Protein AF-A0A8H4V0Q8-F1 (afdb_monomer)

Secondary structure (DSSP, 8-state):
-HHHHHHHHHT---HHHHHHHHHHHHHHHHHHHH-TT--HHHHHHTHHHHHHHTTTS--SHHHHHHHHHHHHHHHHTT-PPPHHHHHHHHHHHT-THHHH-S-TT-TT-S-HHHHHHHHHHHHHHHS---HHHHHHHHHHHHHHTT-

Radius of gyration: 19.67 Å; Cα contacts (8 Å, |Δi|>4): 86; chains: 1; bounding box: 42×61×35 Å

Solvent-accessible surface area (backbone atoms only — not comparable to full-atom values): 8551 Å² total; per-residue (Å²): 106,70,67,59,55,48,20,67,74,69,77,50,75,58,56,66,60,53,24,51,52,28,52,54,49,50,56,52,51,51,54,54,72,68,41,86,85,58,52,62,65,66,59,47,69,45,57,70,59,52,61,60,31,63,76,41,47,66,88,48,73,68,55,46,53,50,50,24,46,51,53,37,50,34,42,76,66,68,47,80,78,53,69,68,59,33,46,54,49,12,64,74,66,74,37,72,60,42,58,78,33,44,43,90,83,45,90,84,49,72,52,68,68,59,54,49,53,50,50,56,51,48,49,60,73,71,47,80,89,40,70,64,57,54,50,51,52,50,50,55,52,57,61,61,72,74,108

Structure (mmCIF, N/CA/C/O backbone):
data_AF-A0A8H4V0Q8-F1
#
_entry.id   AF-A0A8H4V0Q8-F1
#
loop_
_atom_site.group_PDB
_atom_site.id
_atom_site.type_symbol
_atom_site.label_atom_id
_atom_site.label_alt_id
_atom_site.label_comp_id
_atom_site.label_asym_id
_atom_site.label_entity_id
_atom_site.label_seq_id
_atom_site.pdbx_PDB_ins_code
_atom_site.Cartn_x
_atom_site.Cartn_y
_atom_site.Cartn_z
_atom_site.occupancy
_atom_site.B_iso_or_equiv
_atom_site.auth_seq_id
_atom_site.auth_comp_id
_atom_site.auth_asym_id
_atom_site.auth_atom_id
_atom_site.pdbx_PDB_model_num
ATOM 1 N N . MET A 1 1 ? -14.415 9.251 0.142 1.00 68.12 1 MET A N 1
ATOM 2 C CA . MET A 1 1 ? -14.311 10.424 1.040 1.00 68.12 1 MET A CA 1
ATOM 3 C C . MET A 1 1 ? -15.656 11.022 1.420 1.00 68.12 1 MET A C 1
ATOM 5 O O . MET A 1 1 ? -15.859 11.209 2.608 1.00 68.12 1 MET A O 1
ATOM 9 N N . PHE A 1 2 ? -16.586 11.244 0.480 1.00 75.94 2 PHE A N 1
ATOM 10 C CA . PHE A 1 2 ? -17.903 11.836 0.776 1.00 75.94 2 PHE A CA 1
ATOM 11 C C . PHE A 1 2 ? -18.635 11.192 1.969 1.00 75.94 2 PHE A C 1
ATOM 13 O O . PHE A 1 2 ? -19.003 11.890 2.903 1.00 75.94 2 PHE A O 1
ATOM 20 N N . LYS A 1 3 ? -18.755 9.856 1.997 1.00 69.56 3 LYS A N 1
ATOM 21 C CA . LYS A 1 3 ? -19.406 9.144 3.113 1.00 69.56 3 LYS A CA 1
ATOM 22 C C . LYS A 1 3 ? -18.700 9.337 4.457 1.00 69.56 3 LYS A C 1
ATOM 24 O O . LYS A 1 3 ? -19.355 9.587 5.453 1.00 69.56 3 LYS A O 1
ATOM 29 N N . TYR A 1 4 ? -17.367 9.291 4.478 1.00 74.94 4 TYR A N 1
ATOM 30 C CA . TYR A 1 4 ? -16.590 9.529 5.698 1.00 74.94 4 TYR A CA 1
ATOM 31 C C . TYR A 1 4 ? -16.786 10.955 6.230 1.00 74.94 4 TYR A C 1
ATOM 33 O O . TYR A 1 4 ? -17.068 11.141 7.408 1.00 74.94 4 TYR A O 1
ATOM 41 N N . GLN A 1 5 ? -16.704 11.961 5.354 1.00 77.19 5 GLN A N 1
ATOM 42 C CA . GLN A 1 5 ? -16.949 13.355 5.734 1.00 77.19 5 GLN A CA 1
ATOM 43 C C . GLN A 1 5 ? -18.395 13.569 6.195 1.00 77.19 5 GLN A C 1
ATOM 45 O O . GLN A 1 5 ? -18.620 14.233 7.201 1.00 77.19 5 GLN A O 1
ATOM 50 N N . SER A 1 6 ? -19.363 12.948 5.519 1.00 70.75 6 SER A N 1
ATOM 51 C CA . SER A 1 6 ? -20.768 12.970 5.922 1.00 70.75 6 SER A CA 1
ATOM 52 C C . SER A 1 6 ? -20.966 12.354 7.309 1.00 70.75 6 SER A C 1
ATOM 54 O O . SER A 1 6 ? -21.593 12.991 8.147 1.00 70.75 6 SER A O 1
ATOM 56 N N . HIS A 1 7 ? -20.358 11.198 7.592 1.00 71.75 7 HIS A N 1
ATOM 57 C CA . HIS A 1 7 ? -20.419 10.537 8.900 1.00 71.75 7 HIS A CA 1
ATOM 58 C C . HIS A 1 7 ? -19.817 11.369 10.034 1.00 71.75 7 HIS A C 1
ATOM 60 O O . HIS A 1 7 ? -20.377 11.397 11.132 1.00 71.75 7 HIS A O 1
ATOM 66 N N . LEU A 1 8 ? -18.708 12.071 9.771 1.00 75.31 8 LEU A N 1
ATOM 67 C CA . LEU A 1 8 ? -18.120 13.010 10.729 1.00 75.31 8 LEU A CA 1
ATOM 68 C C . LEU A 1 8 ? -19.065 14.183 11.028 1.00 75.31 8 LEU A C 1
ATOM 70 O O . LEU A 1 8 ? -19.174 14.592 12.178 1.00 75.31 8 LEU A O 1
ATOM 74 N N . MET A 1 9 ? -19.771 14.700 10.018 1.00 73.56 9 MET A N 1
ATOM 75 C CA . MET A 1 9 ? -20.719 15.808 10.188 1.00 73.56 9 MET A CA 1
ATOM 76 C C . MET A 1 9 ? -22.042 15.375 10.835 1.00 73.56 9 MET A C 1
ATOM 78 O O . MET A 1 9 ? -22.654 16.160 11.552 1.00 73.56 9 MET A O 1
ATOM 82 N N . THR A 1 10 ? -22.493 14.140 10.605 1.00 73.12 10 THR A N 1
ATOM 83 C CA . THR A 1 10 ? -23.776 13.629 11.117 1.00 73.12 10 THR A CA 1
ATOM 84 C C . THR A 1 10 ? -23.660 12.935 12.476 1.00 73.12 10 THR A C 1
ATOM 86 O O . THR A 1 10 ? -24.663 12.439 12.986 1.00 73.12 10 THR A O 1
ATOM 89 N N . GLY A 1 11 ? -22.454 12.840 13.054 1.00 62.53 11 GLY A N 1
ATOM 90 C CA . GLY A 1 11 ? -22.217 12.198 14.355 1.00 62.53 11 GLY A CA 1
ATOM 91 C C . GLY A 1 11 ? -22.515 10.693 14.380 1.00 62.53 11 GLY A C 1
ATOM 92 O O . GLY A 1 11 ? -22.676 10.113 15.451 1.00 62.53 11 GLY A O 1
ATOM 93 N N . ARG A 1 12 ? -22.604 10.053 13.207 1.00 59.09 12 ARG A N 1
ATOM 94 C CA . ARG A 1 12 ? -22.832 8.610 13.049 1.00 59.09 12 ARG A CA 1
ATOM 95 C C . ARG A 1 12 ? -21.641 8.012 12.311 1.00 59.09 12 ARG A C 1
ATOM 97 O O . ARG A 1 12 ? -21.713 7.845 11.095 1.00 59.09 12 ARG A O 1
ATOM 104 N N . PRO A 1 13 ? -20.525 7.732 13.001 1.00 58.38 13 PRO A N 1
ATOM 105 C CA . PRO A 1 13 ? -19.415 7.025 12.395 1.00 58.38 13 PRO A CA 1
ATOM 106 C C . PRO A 1 13 ? -19.822 5.562 12.255 1.00 58.38 13 PRO A C 1
ATOM 108 O O . PRO A 1 13 ? -19.448 4.731 13.077 1.00 58.38 13 PRO A O 1
ATOM 111 N N . ASP A 1 14 ? -20.619 5.231 11.238 1.00 63.22 14 ASP A N 1
ATOM 112 C CA . ASP A 1 14 ? -20.905 3.831 10.949 1.00 63.22 14 ASP A CA 1
ATOM 113 C C . ASP A 1 14 ? -19.672 3.217 10.271 1.00 63.22 14 ASP A C 1
ATOM 115 O O . ASP A 1 14 ? -19.556 3.104 9.046 1.00 63.22 14 ASP A O 1
ATOM 119 N N . GLY A 1 15 ? -18.664 2.930 11.099 1.00 74.12 15 GLY A N 1
ATOM 120 C CA . GLY A 1 15 ? -17.388 2.360 10.685 1.00 74.12 15 GLY A CA 1
ATOM 121 C C . GLY A 1 15 ? -17.564 1.028 9.959 1.00 74.12 15 GLY A C 1
ATOM 122 O O . GLY A 1 15 ? -16.747 0.705 9.100 1.00 74.12 15 GLY A O 1
ATOM 123 N N . ALA A 1 16 ? -18.663 0.311 10.221 1.00 83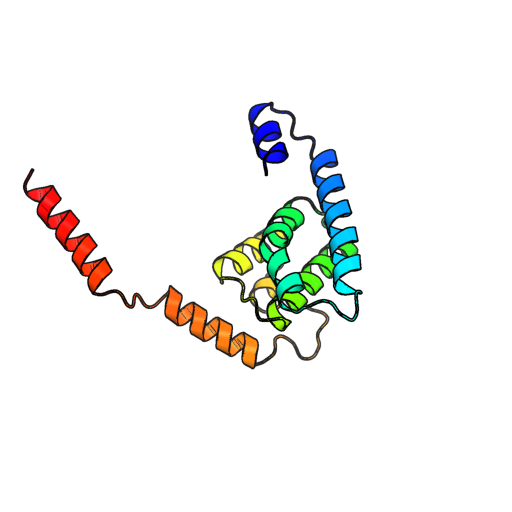.25 16 ALA A N 1
ATOM 124 C CA . ALA A 1 16 ? -19.000 -0.938 9.551 1.00 83.25 16 ALA A CA 1
ATOM 125 C C . ALA A 1 16 ? -19.300 -0.735 8.056 1.00 83.25 16 ALA A C 1
ATOM 127 O O . ALA A 1 16 ? -18.857 -1.531 7.224 1.00 83.25 16 ALA A O 1
ATOM 128 N N . GLU A 1 17 ? -19.985 0.352 7.679 1.00 85.25 17 GLU A N 1
ATOM 129 C CA . GLU A 1 17 ? -20.250 0.645 6.266 1.00 85.25 17 GLU A CA 1
ATOM 130 C C . GLU A 1 17 ? -18.947 0.972 5.520 1.00 85.25 17 GLU A C 1
ATOM 132 O O . GLU A 1 17 ? -18.680 0.439 4.439 1.00 85.25 17 GLU A O 1
ATOM 137 N N . LEU A 1 18 ? -18.097 1.817 6.111 1.00 86.19 18 LEU A N 1
ATOM 138 C CA . LEU A 1 18 ? -16.813 2.199 5.514 1.00 86.19 18 LEU A CA 1
ATOM 139 C C . LEU A 1 18 ? -15.857 1.007 5.411 1.00 86.19 18 LEU A C 1
ATOM 141 O O . LEU A 1 18 ? -15.174 0.854 4.397 1.00 86.19 18 LEU A O 1
ATOM 145 N N . GLN A 1 19 ? -15.860 0.131 6.413 1.00 89.56 19 GLN A N 1
ATOM 146 C CA . GLN A 1 19 ? -15.119 -1.125 6.392 1.00 89.56 19 GLN A CA 1
ATOM 147 C C . GLN A 1 19 ? -15.636 -2.073 5.301 1.00 89.56 19 GLN A C 1
ATOM 149 O O . GLN A 1 19 ? -14.839 -2.651 4.565 1.00 89.56 19 GLN A O 1
ATOM 154 N N . SER A 1 20 ? -16.955 -2.193 5.122 1.00 91.00 20 SER A N 1
ATOM 155 C CA . SER A 1 20 ? -17.544 -2.984 4.031 1.00 91.00 20 SER A CA 1
ATOM 156 C C . SER A 1 20 ? -17.123 -2.461 2.652 1.00 91.00 20 SER A C 1
ATOM 158 O O . SER A 1 20 ? -16.725 -3.231 1.773 1.00 91.00 20 SER A O 1
ATOM 160 N N . ILE A 1 21 ? -17.118 -1.137 2.467 1.00 90.81 21 ILE A N 1
ATOM 161 C CA . ILE A 1 21 ? -16.623 -0.502 1.238 1.00 90.81 21 ILE A CA 1
ATOM 162 C C . ILE A 1 21 ? -15.132 -0.802 1.035 1.00 90.81 21 ILE A C 1
ATOM 164 O O . ILE A 1 21 ? -14.736 -1.183 -0.067 1.00 90.81 21 ILE A O 1
ATOM 168 N N . ALA A 1 22 ? -14.313 -0.681 2.081 1.00 91.94 22 ALA A N 1
ATOM 169 C CA . ALA A 1 22 ? -12.889 -1.004 2.035 1.00 91.94 22 ALA A CA 1
ATOM 170 C C . ALA A 1 22 ? -12.634 -2.460 1.607 1.00 91.94 22 ALA A C 1
ATOM 172 O O . ALA A 1 22 ? -11.818 -2.706 0.717 1.00 91.94 22 ALA A O 1
ATOM 173 N N . LEU A 1 23 ? -13.382 -3.417 2.160 1.00 92.75 23 LEU A N 1
ATOM 174 C CA . LEU A 1 23 ? -13.290 -4.829 1.778 1.00 92.75 23 LEU A CA 1
ATOM 175 C C . LEU A 1 23 ? -13.687 -5.054 0.316 1.00 92.75 23 LEU A C 1
ATOM 177 O O . LEU A 1 23 ? -12.983 -5.746 -0.419 1.00 92.75 23 LEU A O 1
ATOM 181 N N . ARG A 1 24 ? -14.767 -4.419 -0.156 1.00 92.88 24 ARG A N 1
ATOM 182 C CA . ARG A 1 24 ? -15.158 -4.484 -1.575 1.00 92.88 24 ARG A CA 1
ATOM 183 C C . ARG A 1 24 ? -14.059 -3.954 -2.488 1.00 92.88 24 ARG A C 1
ATOM 185 O O . ARG A 1 24 ? -13.799 -4.566 -3.521 1.00 92.88 24 ARG A O 1
ATOM 192 N N . ILE A 1 25 ? -13.400 -2.858 -2.118 1.00 91.81 25 ILE A N 1
ATOM 193 C CA . ILE A 1 25 ? -12.269 -2.317 -2.880 1.00 91.81 25 ILE A CA 1
ATOM 194 C C . ILE A 1 25 ? -11.115 -3.329 -2.922 1.00 91.81 25 ILE A C 1
ATOM 196 O O . ILE A 1 25 ? -10.558 -3.536 -3.995 1.00 91.81 25 ILE A O 1
ATOM 200 N N . CYS A 1 26 ? -10.811 -4.031 -1.822 1.00 91.69 26 CYS A N 1
ATOM 201 C CA . CYS A 1 26 ? -9.793 -5.094 -1.817 1.00 91.69 26 CYS A CA 1
ATOM 202 C C . CYS A 1 26 ? -10.096 -6.198 -2.832 1.00 91.69 26 CYS A C 1
ATOM 204 O O . CYS A 1 26 ? -9.204 -6.642 -3.550 1.00 91.69 26 CYS A O 1
ATOM 206 N N . HIS A 1 27 ? -11.359 -6.618 -2.932 1.00 91.31 27 HIS A N 1
ATOM 207 C CA . HIS A 1 27 ? -11.763 -7.624 -3.914 1.00 91.31 27 HIS A CA 1
ATOM 208 C C . HIS A 1 27 ? -11.550 -7.155 -5.358 1.00 91.31 27 HIS A C 1
ATOM 210 O O . HIS A 1 27 ? -11.043 -7.920 -6.176 1.00 91.31 27 HIS A O 1
ATOM 216 N N . HIS A 1 28 ? -11.890 -5.900 -5.668 1.00 90.94 28 HIS A N 1
ATOM 217 C CA . HIS A 1 28 ? -11.656 -5.337 -7.002 1.00 90.94 28 HIS A CA 1
ATOM 218 C C . HIS A 1 28 ? -10.159 -5.196 -7.290 1.00 90.94 28 HIS A C 1
ATOM 220 O O . HIS A 1 28 ? -9.705 -5.546 -8.374 1.00 90.94 28 HIS A O 1
ATOM 226 N N . ALA A 1 29 ? -9.386 -4.742 -6.304 1.00 90.56 29 ALA A N 1
ATOM 227 C CA . ALA A 1 29 ? -7.939 -4.627 -6.400 1.00 90.56 29 ALA A CA 1
ATOM 228 C C . ALA A 1 29 ? -7.271 -5.974 -6.704 1.00 90.56 29 ALA A C 1
ATOM 230 O O . ALA A 1 29 ? -6.407 -6.048 -7.572 1.00 90.56 29 ALA A O 1
ATOM 231 N N . GLU A 1 30 ? -7.701 -7.044 -6.035 1.00 90.25 30 GLU A N 1
ATOM 232 C CA . GLU A 1 30 ? -7.216 -8.400 -6.301 1.00 90.25 30 GLU A CA 1
ATOM 233 C C . GLU A 1 30 ? -7.603 -8.905 -7.691 1.00 90.25 30 GLU A C 1
ATOM 235 O O . GLU A 1 30 ? -6.800 -9.573 -8.337 1.00 90.25 30 GLU A O 1
ATOM 240 N N . ALA A 1 31 ? -8.809 -8.587 -8.167 1.00 91.38 31 ALA A N 1
ATOM 241 C CA . ALA A 1 31 ? -9.229 -8.955 -9.516 1.00 91.38 31 ALA A CA 1
ATOM 242 C C . ALA A 1 31 ? -8.349 -8.276 -10.576 1.00 91.38 31 ALA A C 1
ATOM 244 O O . ALA A 1 31 ? -7.851 -8.947 -11.476 1.00 91.38 31 ALA A O 1
ATOM 245 N N . ILE A 1 32 ? -8.095 -6.973 -10.419 1.00 89.56 32 ILE A N 1
ATOM 246 C CA . ILE A 1 32 ? -7.203 -6.205 -11.298 1.00 89.56 32 ILE A CA 1
ATOM 247 C C . ILE A 1 32 ? -5.781 -6.769 -11.238 1.00 89.56 32 ILE A C 1
ATOM 249 O O . ILE A 1 32 ? -5.161 -7.002 -12.266 1.00 89.56 32 ILE A O 1
ATOM 253 N N . ALA A 1 33 ? -5.270 -7.044 -10.040 1.00 85.81 33 ALA A N 1
ATOM 254 C CA . ALA A 1 33 ? -3.914 -7.544 -9.856 1.00 85.81 33 ALA A CA 1
ATOM 255 C C . ALA A 1 33 ? -3.658 -8.946 -10.432 1.00 85.81 33 ALA A C 1
ATOM 257 O O . ALA A 1 33 ? -2.505 -9.308 -10.660 1.00 85.81 33 ALA A O 1
ATOM 258 N N . ARG A 1 34 ? -4.704 -9.762 -10.595 1.00 88.12 34 ARG A N 1
ATOM 259 C CA . ARG A 1 34 ? -4.618 -11.101 -11.200 1.00 88.12 34 ARG A CA 1
ATOM 260 C C . ARG A 1 34 ? -4.877 -11.087 -12.700 1.00 88.12 34 ARG A C 1
ATOM 262 O O . ARG A 1 34 ? -4.715 -12.123 -13.338 1.00 88.12 34 ARG A O 1
ATOM 269 N N . TRP A 1 35 ? -5.293 -9.950 -13.250 1.00 91.12 35 TRP A N 1
ATOM 270 C CA . TRP A 1 35 ? -5.494 -9.801 -14.680 1.00 91.12 35 TRP A CA 1
ATOM 271 C C . TRP A 1 35 ? -4.117 -9.805 -15.375 1.00 91.12 35 TRP A C 1
ATOM 273 O O . TRP A 1 35 ? -3.307 -8.921 -15.109 1.00 91.12 35 TRP A O 1
ATOM 283 N N . PRO A 1 36 ? -3.826 -10.765 -16.273 1.00 87.94 36 PRO A N 1
ATOM 284 C CA . PRO A 1 36 ? -2.486 -10.940 -16.848 1.00 87.94 36 PRO A CA 1
ATOM 285 C C . PRO A 1 36 ? -2.062 -9.816 -17.807 1.00 87.94 36 PRO A C 1
ATOM 287 O O . PRO A 1 36 ? -0.899 -9.441 -17.845 1.00 87.94 36 PRO A O 1
ATOM 290 N N . GLU A 1 37 ? -3.006 -9.255 -18.556 1.00 92.19 37 GLU A N 1
ATOM 291 C CA . GLU A 1 37 ? -2.813 -8.128 -19.481 1.00 92.19 37 GLU A CA 1
ATOM 292 C C . GLU A 1 37 ? -2.970 -6.745 -18.816 1.00 92.19 37 GLU A C 1
ATOM 294 O O . GLU A 1 37 ? -3.157 -5.746 -19.508 1.00 92.19 37 GLU A O 1
ATOM 299 N N . VAL A 1 38 ? -2.958 -6.656 -17.478 1.00 89.56 38 VAL A N 1
ATOM 300 C CA . VAL A 1 38 ? -3.120 -5.361 -16.807 1.00 89.56 38 VAL A CA 1
ATOM 301 C C . VAL A 1 38 ? -1.911 -4.474 -17.080 1.00 89.56 38 VAL A C 1
ATOM 303 O O . VAL A 1 38 ? -0.762 -4.856 -16.854 1.00 89.56 38 VAL A O 1
ATOM 306 N N . GLU A 1 39 ? -2.162 -3.251 -17.535 1.00 90.00 39 GLU A N 1
ATOM 307 C CA . GLU A 1 39 ? -1.094 -2.281 -17.716 1.00 90.00 39 GLU A CA 1
ATOM 308 C C . GLU A 1 39 ? -0.557 -1.800 -16.360 1.00 90.00 39 GLU A C 1
ATOM 310 O O . GLU A 1 39 ? -1.291 -1.598 -15.383 1.00 90.00 39 GLU A O 1
ATOM 315 N N . VAL A 1 40 ? 0.750 -1.530 -16.308 1.00 87.75 40 VAL A N 1
ATOM 316 C CA . VAL A 1 40 ? 1.419 -0.983 -15.115 1.00 87.75 40 VAL A CA 1
ATOM 317 C C . VAL A 1 40 ? 0.764 0.336 -14.679 1.00 87.75 40 VAL A C 1
ATOM 319 O O . VAL A 1 40 ? 0.578 0.575 -13.485 1.00 87.75 40 VAL A O 1
ATOM 322 N N . GLY A 1 41 ? 0.327 1.161 -15.638 1.00 87.75 41 GLY A N 1
ATOM 323 C CA . GLY A 1 41 ? -0.389 2.410 -15.370 1.00 87.75 41 GLY A CA 1
ATOM 324 C C . GLY A 1 41 ? -1.700 2.202 -14.607 1.00 87.75 41 GLY A C 1
ATOM 325 O O . GLY A 1 41 ? -1.974 2.929 -13.651 1.00 87.75 41 GLY A O 1
ATOM 326 N N . THR A 1 42 ? -2.480 1.173 -14.957 1.00 88.06 42 THR A N 1
ATOM 327 C CA . THR A 1 42 ? -3.717 0.811 -14.246 1.00 88.06 42 THR A CA 1
ATOM 328 C C . THR A 1 42 ? -3.430 0.370 -12.815 1.00 88.06 42 THR A C 1
ATOM 330 O O . THR A 1 42 ? -4.166 0.736 -11.898 1.00 88.06 42 THR A O 1
ATOM 333 N N . THR A 1 43 ? -2.333 -0.363 -12.609 1.00 85.19 43 THR A N 1
ATOM 334 C CA . THR A 1 43 ? -1.888 -0.757 -11.268 1.00 85.19 43 THR A CA 1
ATOM 335 C C . THR A 1 43 ? -1.555 0.482 -10.437 1.00 85.19 43 THR A C 1
ATOM 337 O O . THR A 1 43 ? -2.141 0.679 -9.374 1.00 85.19 43 THR A O 1
ATOM 340 N N . ILE A 1 44 ? -0.708 1.382 -10.948 1.00 88.44 44 ILE A N 1
ATOM 341 C CA . ILE A 1 44 ? -0.291 2.601 -10.234 1.00 88.44 44 ILE A CA 1
ATOM 342 C C . ILE A 1 44 ? -1.463 3.553 -9.973 1.00 88.44 44 ILE A C 1
ATOM 344 O O . ILE A 1 44 ? -1.501 4.205 -8.927 1.00 88.44 44 ILE A O 1
ATOM 348 N N . ALA A 1 45 ? -2.444 3.639 -10.876 1.00 87.19 45 ALA A N 1
ATOM 349 C CA . ALA A 1 45 ? -3.609 4.513 -10.716 1.00 87.19 45 ALA A CA 1
ATOM 350 C C . ALA A 1 45 ? -4.371 4.260 -9.399 1.00 87.19 45 ALA A C 1
ATOM 352 O O . ALA A 1 45 ? -5.045 5.157 -8.885 1.00 87.19 45 ALA A O 1
ATOM 353 N N . GLY A 1 46 ? -4.227 3.067 -8.811 1.00 81.38 46 GLY A N 1
ATOM 354 C CA . GLY A 1 46 ? -4.870 2.712 -7.555 1.00 81.38 46 GLY A CA 1
ATOM 355 C C . GLY A 1 46 ? -4.229 3.241 -6.268 1.00 81.38 46 GLY A C 1
ATOM 356 O O . GLY A 1 46 ? -4.815 3.074 -5.196 1.00 81.38 46 GLY A O 1
ATOM 357 N N . HIS A 1 47 ? -3.071 3.907 -6.330 1.00 82.12 47 HIS A N 1
ATOM 358 C CA . HIS A 1 47 ? -2.327 4.331 -5.133 1.00 82.12 47 HIS A CA 1
ATOM 359 C C . HIS A 1 47 ? -3.155 5.184 -4.149 1.00 82.12 47 HIS A C 1
ATOM 361 O O . HIS A 1 47 ? -3.045 5.010 -2.933 1.00 82.12 47 HIS A O 1
ATOM 367 N N . ASN A 1 48 ? -4.016 6.075 -4.658 1.00 81.19 48 ASN A N 1
ATOM 368 C CA . ASN A 1 48 ? -4.789 7.011 -3.833 1.00 81.19 48 ASN A CA 1
ATOM 369 C C . ASN A 1 48 ? -5.848 6.317 -2.971 1.00 81.19 48 ASN A C 1
ATOM 371 O O . ASN A 1 48 ? -5.996 6.632 -1.788 1.00 81.19 48 ASN A O 1
ATOM 375 N N . TRP A 1 49 ? -6.598 5.372 -3.544 1.00 86.62 49 TRP A N 1
ATOM 376 C CA . TRP A 1 49 ? -7.613 4.657 -2.771 1.00 86.62 49 TRP A CA 1
ATOM 377 C C . TRP A 1 49 ? -6.991 3.620 -1.837 1.00 86.62 49 TRP A C 1
ATOM 379 O O . TRP A 1 49 ? -7.597 3.323 -0.809 1.00 86.62 49 TRP A O 1
ATOM 389 N N . LEU A 1 50 ? -5.787 3.115 -2.140 1.00 89.88 50 LEU A N 1
ATOM 390 C CA . LEU A 1 50 ? -5.091 2.149 -1.290 1.00 89.88 50 LEU A CA 1
ATOM 391 C C . LEU A 1 50 ? -4.778 2.745 0.088 1.00 89.88 50 LEU A C 1
ATOM 393 O O . LEU A 1 50 ? -5.144 2.158 1.106 1.00 89.88 50 LEU A O 1
ATOM 397 N N . ILE A 1 51 ? -4.202 3.954 0.129 1.00 87.81 51 ILE A N 1
ATOM 398 C CA . ILE A 1 51 ? -3.935 4.668 1.390 1.00 87.81 51 ILE A CA 1
ATOM 399 C C . ILE A 1 51 ? -5.236 4.858 2.176 1.00 87.81 51 ILE A C 1
ATOM 401 O O . ILE A 1 51 ? -5.302 4.530 3.358 1.00 87.81 51 ILE A O 1
ATOM 405 N N . LEU A 1 52 ? -6.300 5.332 1.525 1.00 86.44 52 LEU A N 1
ATOM 406 C CA . LEU A 1 52 ? -7.567 5.597 2.205 1.00 86.44 52 LEU A CA 1
ATOM 407 C C . LEU A 1 52 ? -8.202 4.327 2.787 1.00 86.44 52 LEU A C 1
ATOM 409 O O . LEU A 1 52 ? -8.697 4.329 3.911 1.00 86.44 52 LEU A O 1
ATOM 413 N N . MET A 1 53 ? -8.197 3.239 2.024 1.00 89.69 53 MET A N 1
ATOM 414 C CA . MET A 1 53 ? -8.804 1.975 2.425 1.00 89.69 53 MET A CA 1
ATOM 415 C C . MET A 1 53 ? -8.074 1.345 3.622 1.00 89.69 53 MET A C 1
ATOM 417 O O . MET A 1 53 ? -8.723 0.767 4.495 1.00 89.69 53 MET A O 1
ATOM 421 N N . THR A 1 54 ? -6.760 1.552 3.753 1.00 89.69 54 THR A N 1
ATOM 422 C CA . THR A 1 54 ? -6.005 1.053 4.915 1.00 89.69 54 THR A CA 1
ATOM 423 C C . THR A 1 54 ? -6.416 1.661 6.254 1.00 89.69 54 THR A C 1
ATOM 425 O O . THR A 1 54 ? -6.104 1.078 7.294 1.00 89.69 54 THR A O 1
ATOM 428 N N . LEU A 1 55 ? -7.143 2.784 6.262 1.00 87.88 55 LEU A N 1
ATOM 429 C CA . LEU A 1 55 ? -7.715 3.362 7.482 1.00 87.88 55 LEU A CA 1
ATOM 430 C C . LEU A 1 55 ? -8.893 2.540 8.021 1.00 87.88 55 LEU A C 1
ATOM 432 O O . LEU A 1 55 ? -9.115 2.521 9.227 1.00 87.88 55 LEU A O 1
ATOM 436 N N . PHE A 1 56 ? -9.628 1.859 7.137 1.00 89.44 56 PHE A N 1
ATOM 437 C CA . PHE A 1 56 ? -10.895 1.192 7.459 1.00 89.44 56 PHE A CA 1
ATOM 438 C C . PHE A 1 56 ? -10.810 -0.336 7.426 1.00 89.44 56 PHE A C 1
ATOM 440 O O . PHE A 1 56 ? -11.771 -1.012 7.790 1.00 89.44 56 PHE A O 1
ATOM 447 N N . LEU A 1 57 ? -9.687 -0.902 6.979 1.00 90.25 57 LEU A N 1
ATOM 448 C CA . LEU A 1 57 ? -9.503 -2.348 6.979 1.00 90.25 57 LEU A CA 1
ATOM 449 C C . LEU A 1 57 ? -9.347 -2.928 8.392 1.00 90.25 57 LEU A C 1
ATOM 451 O O . LEU A 1 57 ? -8.748 -2.279 9.255 1.00 90.25 57 LEU A O 1
ATOM 455 N N . PRO A 1 58 ? -9.823 -4.172 8.621 1.00 90.31 58 PRO A N 1
ATOM 456 C CA . PRO A 1 58 ? -9.516 -4.903 9.846 1.00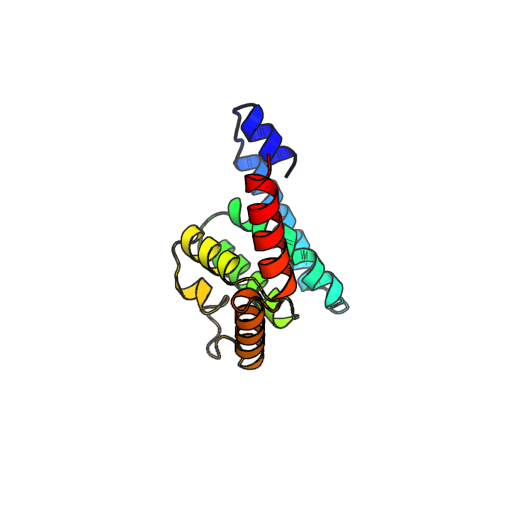 90.31 58 PRO A CA 1
ATOM 457 C C . PRO A 1 58 ? -8.000 -4.975 10.086 1.00 90.31 58 PRO A C 1
ATOM 459 O O . PRO A 1 58 ? -7.224 -5.092 9.141 1.00 90.31 58 PRO A O 1
ATOM 462 N N . ARG A 1 59 ? -7.577 -4.916 11.353 1.00 88.81 59 ARG A N 1
ATOM 463 C CA . ARG A 1 59 ? -6.159 -4.970 11.771 1.00 88.81 59 ARG A CA 1
ATOM 464 C C . ARG A 1 59 ? -5.660 -6.390 12.059 1.00 88.81 59 ARG A C 1
ATOM 466 O O . ARG A 1 59 ? -4.663 -6.577 12.746 1.00 88.81 59 ARG A O 1
ATOM 473 N N . ASP A 1 60 ? -6.351 -7.404 11.560 1.00 91.56 60 ASP A N 1
ATOM 474 C CA . ASP A 1 60 ? -5.906 -8.789 11.660 1.00 91.56 60 ASP A CA 1
ATOM 475 C C . ASP A 1 60 ? -4.727 -9.066 10.711 1.00 91.56 60 ASP A C 1
ATOM 477 O O . ASP A 1 60 ? -4.488 -8.385 9.708 1.00 91.56 60 ASP A O 1
ATOM 481 N N . LYS A 1 61 ? -3.988 -10.135 11.018 1.00 89.69 61 LYS A N 1
ATOM 482 C CA . LYS A 1 61 ? -2.776 -10.519 10.285 1.00 89.69 61 LYS A CA 1
ATOM 483 C C . LYS A 1 61 ? -3.013 -10.653 8.777 1.00 89.69 61 LYS A C 1
ATOM 485 O O . LYS A 1 61 ? -2.169 -10.234 7.991 1.00 89.69 61 LYS A O 1
ATOM 490 N N . LYS A 1 62 ? -4.163 -11.201 8.368 1.00 91.38 62 LYS A N 1
ATOM 491 C CA . LYS A 1 62 ? -4.500 -11.438 6.958 1.00 91.38 62 LYS A CA 1
ATOM 492 C C . LYS A 1 62 ? -4.611 -10.133 6.168 1.00 91.38 62 LYS A C 1
ATOM 494 O O . LYS A 1 62 ? -3.957 -10.001 5.134 1.00 91.38 62 LYS A O 1
ATOM 499 N N . HIS A 1 63 ? -5.419 -9.178 6.631 1.00 91.88 63 HIS A N 1
ATOM 500 C CA . HIS A 1 63 ? -5.643 -7.930 5.898 1.00 91.88 63 HIS A CA 1
ATOM 501 C C . HIS A 1 63 ? -4.419 -7.007 5.974 1.00 91.88 63 HIS A C 1
ATOM 503 O O . HIS A 1 63 ? -4.117 -6.318 5.001 1.00 91.88 63 HIS A O 1
ATOM 509 N N . MET A 1 64 ? -3.656 -7.044 7.074 1.00 91.31 64 MET A N 1
ATOM 510 C CA . MET A 1 64 ? -2.383 -6.317 7.168 1.00 91.31 64 MET A CA 1
ATOM 511 C C . MET A 1 64 ? -1.327 -6.864 6.212 1.00 91.31 64 MET A C 1
ATOM 513 O O . MET A 1 64 ? -0.727 -6.084 5.477 1.00 91.31 64 MET A O 1
ATOM 517 N N . GLN A 1 65 ? -1.151 -8.184 6.124 1.00 90.69 65 GLN A N 1
ATOM 518 C CA . GLN A 1 65 ? -0.247 -8.776 5.131 1.00 90.69 65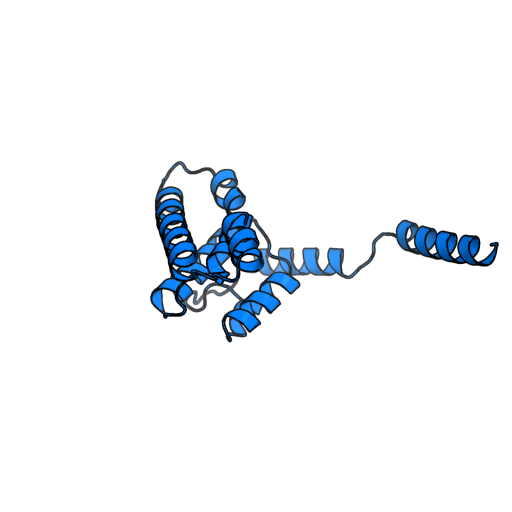 GLN A CA 1
ATOM 519 C C . GLN A 1 65 ? -0.682 -8.464 3.697 1.00 90.69 65 GLN A C 1
ATOM 521 O O . GLN A 1 65 ? 0.157 -8.161 2.851 1.00 90.69 65 GLN A O 1
ATOM 526 N N . TRP A 1 66 ? -1.987 -8.496 3.423 1.00 91.62 66 TRP A N 1
ATOM 527 C CA . TRP A 1 66 ? -2.519 -8.117 2.118 1.00 91.62 66 TRP A CA 1
ATOM 528 C C . TRP A 1 66 ? -2.201 -6.656 1.766 1.00 91.62 66 TRP A C 1
ATOM 530 O O . TRP A 1 66 ? -1.652 -6.397 0.696 1.00 91.62 66 TRP A O 1
ATOM 540 N N . ASN A 1 67 ? -2.455 -5.715 2.685 1.00 92.31 67 ASN A N 1
ATOM 541 C CA . ASN A 1 67 ? -2.112 -4.302 2.495 1.00 92.31 67 ASN A CA 1
ATOM 542 C C . ASN A 1 67 ? -0.631 -4.133 2.183 1.00 92.31 67 ASN A C 1
ATOM 544 O O . ASN A 1 67 ? -0.272 -3.518 1.184 1.00 92.31 67 ASN A O 1
ATOM 548 N N . ARG A 1 68 ? 0.222 -4.728 3.015 1.00 92.06 68 ARG A N 1
ATOM 549 C CA . ARG A 1 68 ? 1.677 -4.682 2.880 1.00 92.06 68 ARG A CA 1
ATOM 550 C C . ARG A 1 68 ? 2.151 -5.141 1.500 1.00 92.06 68 ARG A C 1
ATOM 552 O O . ARG A 1 68 ? 2.882 -4.411 0.834 1.00 92.06 68 ARG A O 1
ATOM 559 N N . ARG A 1 69 ? 1.634 -6.267 1.004 1.00 91.50 69 ARG A N 1
ATOM 560 C CA . ARG A 1 69 ? 1.916 -6.752 -0.360 1.00 91.50 69 ARG A CA 1
ATOM 561 C C . ARG A 1 69 ? 1.430 -5.800 -1.449 1.00 91.50 69 ARG A C 1
ATOM 563 O O . ARG A 1 69 ? 2.106 -5.635 -2.459 1.00 91.50 69 ARG A O 1
ATOM 570 N N . MET A 1 70 ? 0.278 -5.159 -1.260 1.00 91.69 70 MET A N 1
ATOM 571 C CA . MET A 1 70 ? -0.236 -4.190 -2.230 1.00 91.69 70 MET A CA 1
ATOM 572 C C . MET A 1 70 ? 0.626 -2.927 -2.302 1.00 91.69 70 MET A C 1
ATOM 574 O O . MET A 1 70 ? 0.912 -2.471 -3.406 1.00 91.69 70 MET A O 1
ATOM 578 N N . PHE A 1 71 ? 1.103 -2.398 -1.170 1.00 92.56 71 PHE A N 1
ATOM 579 C CA . PHE A 1 71 ? 2.066 -1.288 -1.179 1.00 92.56 71 PHE A CA 1
ATOM 580 C C . PHE A 1 71 ? 3.396 -1.690 -1.824 1.00 92.56 71 PHE A C 1
ATOM 582 O O . PHE A 1 71 ? 3.913 -0.943 -2.654 1.00 92.56 71 PHE A O 1
ATOM 589 N N . ALA A 1 72 ? 3.908 -2.886 -1.512 1.00 92.00 72 ALA A N 1
ATOM 590 C CA . ALA A 1 72 ? 5.109 -3.420 -2.153 1.00 92.00 72 ALA A CA 1
ATOM 591 C C . ALA A 1 72 ? 4.937 -3.489 -3.679 1.00 92.00 72 ALA A C 1
ATOM 593 O O . ALA A 1 72 ? 5.774 -2.982 -4.419 1.00 92.00 72 ALA A O 1
ATOM 594 N N . ARG A 1 73 ? 3.808 -4.030 -4.160 1.00 90.12 73 ARG A N 1
ATOM 595 C CA . ARG A 1 73 ? 3.477 -4.100 -5.592 1.00 90.12 73 ARG A CA 1
ATOM 596 C C . ARG A 1 73 ? 3.441 -2.720 -6.250 1.00 90.12 73 ARG A C 1
ATOM 598 O O . ARG A 1 73 ? 3.941 -2.586 -7.363 1.00 90.12 73 ARG A O 1
ATOM 605 N N . MET A 1 74 ? 2.861 -1.713 -5.596 1.00 90.88 74 MET A N 1
ATOM 606 C CA . MET A 1 74 ? 2.818 -0.342 -6.125 1.00 90.88 74 MET A CA 1
ATOM 607 C C . MET A 1 74 ? 4.225 0.238 -6.293 1.00 90.88 74 MET A C 1
ATOM 609 O O . MET A 1 74 ? 4.529 0.798 -7.346 1.00 90.88 74 MET A O 1
ATOM 613 N N . GLU A 1 75 ? 5.102 0.046 -5.304 1.00 90.44 75 GLU A N 1
ATOM 614 C CA . GLU A 1 75 ? 6.490 0.507 -5.412 1.00 90.44 75 GLU A CA 1
ATOM 615 C C . GLU A 1 75 ? 7.299 -0.255 -6.453 1.00 90.44 75 GLU A C 1
ATOM 617 O O . GLU A 1 75 ? 8.016 0.366 -7.234 1.00 90.44 75 GLU A O 1
ATOM 622 N N . LEU A 1 76 ? 7.128 -1.576 -6.532 1.00 89.25 76 LEU A N 1
ATOM 623 C CA . LEU A 1 76 ? 7.736 -2.407 -7.574 1.00 89.25 76 LEU A CA 1
ATOM 624 C C . LEU A 1 76 ? 7.252 -2.025 -8.979 1.00 89.25 76 LEU A C 1
ATOM 626 O O . LEU A 1 76 ? 7.995 -2.166 -9.944 1.00 89.25 76 LEU A O 1
ATOM 630 N N . SER A 1 77 ? 6.031 -1.499 -9.090 1.00 89.56 77 SER A N 1
ATOM 631 C CA . SER A 1 77 ? 5.475 -0.983 -10.345 1.00 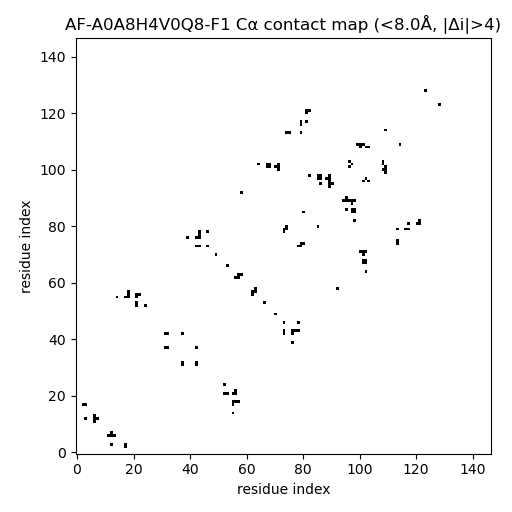89.56 77 SER A CA 1
ATOM 632 C C . SER A 1 77 ? 6.001 0.415 -10.702 1.00 89.56 77 SER A C 1
ATOM 634 O O . SER A 1 77 ? 5.770 0.876 -11.814 1.00 89.56 77 SER A O 1
ATOM 636 N N . GLY A 1 78 ? 6.712 1.091 -9.789 1.00 88.75 78 GLY A N 1
ATOM 637 C CA . GLY A 1 78 ? 7.335 2.399 -10.017 1.00 88.75 78 GLY A CA 1
ATOM 638 C C . GLY A 1 78 ? 6.690 3.578 -9.280 1.00 88.75 78 GLY A C 1
ATOM 639 O O . GLY A 1 78 ? 7.123 4.715 -9.465 1.00 88.75 78 GLY A O 1
ATOM 640 N N . TYR A 1 79 ? 5.678 3.353 -8.433 1.00 90.88 79 TYR A N 1
ATOM 641 C CA . TYR A 1 79 ? 5.104 4.414 -7.598 1.00 90.88 79 TYR A CA 1
ATOM 642 C C . TYR A 1 79 ? 5.851 4.533 -6.270 1.00 90.88 79 TYR A C 1
ATOM 644 O O . TYR A 1 79 ? 5.776 3.628 -5.453 1.00 90.88 79 TYR A O 1
ATOM 652 N N . VAL A 1 80 ? 6.515 5.655 -5.991 1.00 89.88 80 VAL A N 1
ATOM 653 C CA . VAL A 1 80 ? 7.264 5.821 -4.732 1.00 89.88 80 VAL A CA 1
ATOM 654 C C . VAL A 1 80 ? 6.467 6.617 -3.704 1.00 89.88 80 VAL A C 1
ATOM 656 O O . VAL A 1 80 ? 6.129 7.781 -3.923 1.00 89.88 80 VAL A O 1
ATOM 659 N N . TYR A 1 81 ? 6.205 6.006 -2.546 1.00 89.69 81 TYR A N 1
ATOM 660 C CA . TYR A 1 81 ? 5.528 6.679 -1.440 1.00 89.69 81 TYR A CA 1
ATOM 661 C C . TYR A 1 81 ? 6.470 7.644 -0.716 1.00 89.69 81 TYR A C 1
ATOM 663 O O . TYR A 1 81 ? 7.591 7.300 -0.325 1.00 89.69 81 TYR A O 1
ATOM 671 N N . ALA A 1 82 ? 5.971 8.856 -0.464 1.00 87.81 82 ALA A N 1
ATOM 672 C CA . ALA A 1 82 ? 6.693 9.860 0.305 1.00 87.81 82 ALA A CA 1
ATOM 673 C C . ALA A 1 82 ? 7.068 9.339 1.713 1.00 87.81 82 ALA A C 1
ATOM 675 O O . ALA A 1 82 ? 6.264 8.642 2.341 1.00 87.81 82 ALA A O 1
ATOM 676 N N . PRO A 1 83 ? 8.226 9.742 2.273 1.00 89.12 83 PRO A N 1
ATOM 677 C CA . PRO A 1 83 ? 8.675 9.295 3.598 1.00 89.12 83 PRO A CA 1
ATOM 678 C C . PRO A 1 83 ? 7.653 9.575 4.702 1.00 89.12 83 PRO A C 1
ATOM 680 O O . PRO A 1 83 ? 7.415 8.746 5.573 1.00 89.12 83 PRO A O 1
ATOM 683 N N . ARG A 1 84 ? 6.977 10.728 4.624 1.00 88.62 84 ARG A N 1
ATOM 684 C CA . ARG A 1 84 ? 5.919 11.102 5.570 1.00 88.62 84 ARG A CA 1
ATOM 685 C C . ARG A 1 84 ? 4.726 10.145 5.522 1.00 88.62 84 ARG A C 1
ATOM 687 O O . ARG A 1 84 ? 4.147 9.866 6.564 1.00 88.62 84 ARG A O 1
ATOM 694 N N . ALA A 1 85 ? 4.358 9.658 4.336 1.00 88.50 85 ALA A N 1
ATOM 695 C CA . ALA A 1 85 ? 3.265 8.701 4.190 1.00 88.50 85 ALA A CA 1
ATOM 696 C C . ALA A 1 85 ? 3.649 7.337 4.782 1.00 88.50 85 ALA A C 1
ATOM 698 O O . ALA A 1 85 ? 2.850 6.748 5.503 1.00 88.50 85 ALA A O 1
ATOM 699 N N . ARG A 1 86 ? 4.888 6.881 4.543 1.00 91.25 86 ARG A N 1
ATOM 700 C CA . ARG A 1 86 ? 5.439 5.657 5.148 1.00 91.25 86 ARG A CA 1
ATOM 701 C C . ARG A 1 86 ? 5.431 5.717 6.675 1.00 91.25 86 ARG A C 1
ATOM 703 O O . ARG A 1 86 ? 4.879 4.821 7.300 1.00 91.25 86 ARG A O 1
ATOM 710 N N . ARG A 1 87 ? 5.936 6.808 7.259 1.00 92.00 87 ARG A N 1
ATOM 711 C CA . ARG A 1 87 ? 5.930 7.035 8.714 1.00 92.00 87 ARG A CA 1
ATOM 712 C C . ARG A 1 87 ? 4.525 7.048 9.307 1.00 92.00 87 ARG A C 1
ATOM 714 O O . ARG A 1 87 ? 4.260 6.356 10.278 1.00 92.00 87 ARG A O 1
ATOM 721 N N . ALA A 1 88 ? 3.596 7.769 8.677 1.00 91.50 88 ALA A N 1
ATOM 722 C CA . ALA A 1 88 ? 2.209 7.806 9.138 1.00 91.50 88 ALA A CA 1
ATOM 723 C C . ALA A 1 88 ? 1.548 6.415 9.113 1.00 91.50 88 ALA A C 1
ATOM 725 O O . ALA A 1 88 ? 0.759 6.090 9.996 1.00 91.50 88 ALA A O 1
ATOM 726 N N . LEU A 1 89 ? 1.865 5.583 8.115 1.00 91.75 89 LEU A N 1
ATOM 727 C CA . LEU A 1 89 ? 1.368 4.208 8.044 1.00 91.75 89 LEU A CA 1
ATOM 728 C C . LEU A 1 89 ? 2.055 3.283 9.058 1.00 91.75 89 LEU A C 1
ATOM 730 O O . LEU A 1 89 ? 1.380 2.431 9.628 1.00 91.75 89 LEU A O 1
ATOM 734 N N . ALA A 1 90 ? 3.348 3.476 9.326 1.00 92.75 90 ALA A N 1
ATOM 735 C CA . ALA A 1 90 ? 4.076 2.756 10.369 1.00 92.75 90 ALA A CA 1
ATOM 736 C C . ALA A 1 90 ? 3.485 3.025 11.761 1.00 92.75 90 ALA A C 1
ATOM 738 O O . ALA A 1 90 ? 3.209 2.088 12.509 1.00 92.75 90 ALA A O 1
ATOM 739 N N . GLU A 1 91 ? 3.199 4.293 12.073 1.00 92.94 91 GLU A N 1
ATOM 740 C CA . GLU A 1 91 ? 2.504 4.701 13.300 1.00 92.94 91 GLU A CA 1
ATOM 741 C C . GLU A 1 91 ? 1.087 4.112 13.361 1.00 92.94 91 GLU A C 1
ATOM 743 O O . GLU A 1 91 ? 0.696 3.522 14.368 1.00 92.94 91 GLU A O 1
ATOM 748 N N . LEU A 1 92 ? 0.323 4.206 12.265 1.00 90.50 92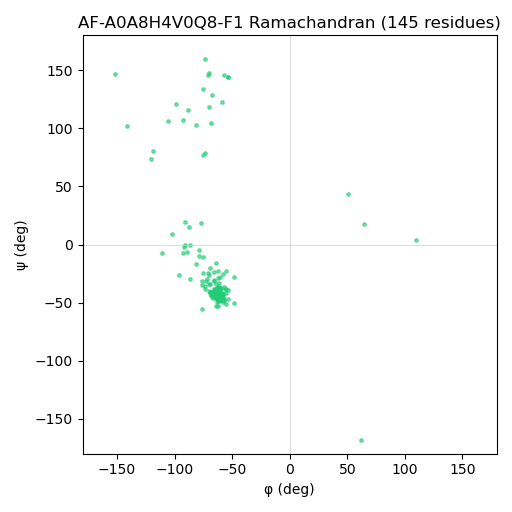 LEU A N 1
ATOM 749 C CA . LEU A 1 92 ? -1.046 3.690 12.190 1.00 90.50 92 LEU A CA 1
ATOM 750 C C . LEU A 1 92 ? -1.125 2.168 12.379 1.00 90.50 92 LEU A C 1
ATOM 752 O O . LEU A 1 92 ? -2.106 1.666 12.932 1.00 90.50 92 LEU A O 1
ATOM 756 N N . TRP A 1 93 ? -0.144 1.426 11.868 1.00 90.81 93 TRP A N 1
ATOM 757 C CA . TRP A 1 93 ? -0.091 -0.035 11.980 1.00 90.81 93 TRP A CA 1
ATOM 758 C C . TRP A 1 93 ? 0.683 -0.509 13.210 1.00 90.81 93 TRP A C 1
ATOM 760 O O . TRP A 1 93 ? 0.717 -1.713 13.456 1.00 90.81 93 TRP A O 1
ATOM 770 N N . ASN A 1 94 ? 1.249 0.418 13.991 1.00 91.00 94 ASN A N 1
ATOM 771 C CA . ASN A 1 94 ? 2.140 0.135 15.111 1.00 91.00 94 ASN A CA 1
ATOM 772 C C . ASN A 1 94 ? 3.276 -0.829 14.715 1.00 91.00 94 ASN A C 1
ATOM 774 O O . ASN A 1 94 ? 3.573 -1.794 15.420 1.00 91.00 94 ASN A O 1
ATOM 778 N N . ASP A 1 95 ? 3.865 -0.590 13.542 1.00 90.75 95 ASP A N 1
ATOM 779 C CA . ASP A 1 95 ? 4.888 -1.447 12.953 1.00 90.75 95 ASP A CA 1
ATOM 780 C C . ASP A 1 95 ? 5.975 -0.600 12.264 1.00 90.75 95 ASP A C 1
ATOM 782 O O . ASP A 1 95 ? 5.775 -0.123 11.142 1.00 90.75 95 ASP A O 1
ATOM 786 N N . PRO A 1 96 ? 7.145 -0.414 12.905 1.00 88.94 96 PRO A N 1
ATOM 787 C CA . PRO A 1 96 ? 8.213 0.428 12.370 1.00 88.94 96 PRO A CA 1
ATOM 788 C C . PRO A 1 96 ? 8.876 -0.163 11.118 1.00 88.94 96 PRO A C 1
ATOM 790 O O . PRO A 1 96 ? 9.450 0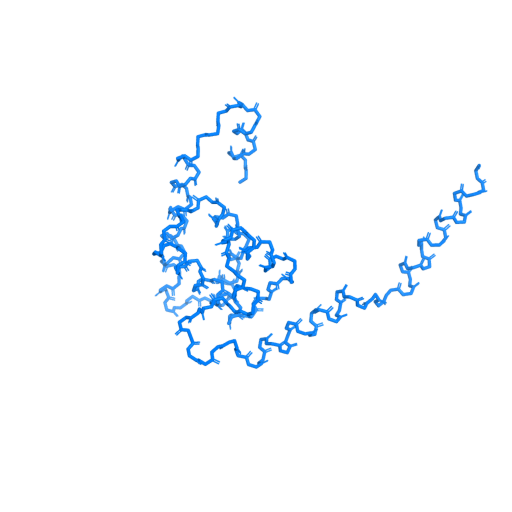.583 10.327 1.00 88.94 96 PRO A O 1
ATOM 793 N N . SER A 1 97 ? 8.754 -1.477 10.872 1.00 89.44 97 SER A N 1
ATOM 794 C CA . SER A 1 97 ? 9.343 -2.116 9.683 1.00 89.44 97 SER A CA 1
ATOM 795 C C . SER A 1 97 ? 8.767 -1.570 8.373 1.00 89.44 97 SER A C 1
ATOM 797 O O . SER A 1 97 ? 9.407 -1.656 7.330 1.00 89.44 97 SER A O 1
ATOM 799 N N . VAL A 1 98 ? 7.564 -0.988 8.427 1.00 89.69 98 VAL A N 1
ATOM 800 C CA . VAL A 1 98 ? 6.858 -0.377 7.293 1.00 89.69 98 VAL A CA 1
ATOM 801 C C . VAL A 1 98 ? 7.644 0.790 6.697 1.00 89.69 98 VAL A C 1
ATOM 803 O O . VAL A 1 98 ? 7.584 1.018 5.487 1.00 89.69 98 VAL A O 1
ATOM 806 N N . GLU A 1 99 ? 8.390 1.531 7.523 1.00 88.75 99 GLU A N 1
ATOM 807 C CA . GLU A 1 99 ? 9.218 2.630 7.026 1.00 88.75 99 GLU A CA 1
ATOM 808 C C . GLU A 1 99 ? 10.343 2.116 6.129 1.00 88.75 99 GLU A C 1
ATOM 810 O O . GLU A 1 99 ? 10.614 2.706 5.078 1.00 88.75 99 GLU A O 1
ATOM 815 N N . GLU A 1 100 ? 10.957 0.998 6.507 1.00 86.88 100 GLU A N 1
ATOM 816 C CA . GLU A 1 100 ? 12.048 0.380 5.762 1.00 86.88 100 GLU A CA 1
ATOM 817 C C . GLU A 1 100 ? 11.522 -0.348 4.523 1.00 86.88 100 GLU A C 1
ATOM 819 O O . GLU A 1 100 ? 11.926 -0.034 3.395 1.00 86.88 100 GLU A O 1
ATOM 824 N N . TRP A 1 101 ? 10.575 -1.273 4.697 1.00 90.62 101 TRP A N 1
ATOM 825 C CA . TRP A 1 101 ? 10.008 -2.037 3.593 1.00 90.62 101 TRP A CA 1
ATOM 826 C C . TRP A 1 101 ? 8.577 -2.509 3.829 1.00 90.62 101 TRP A C 1
ATOM 828 O O . TRP A 1 101 ? 8.152 -2.866 4.928 1.00 90.62 101 TRP A O 1
ATOM 838 N N . TRP A 1 102 ? 7.819 -2.562 2.737 1.00 90.56 102 TRP A N 1
ATOM 839 C CA . TRP A 1 102 ? 6.422 -2.947 2.781 1.00 90.56 102 TRP A CA 1
ATOM 840 C C . TRP A 1 102 ? 6.217 -4.434 3.018 1.00 90.56 102 TRP A C 1
ATOM 842 O O . TRP A 1 102 ? 5.301 -4.746 3.757 1.00 90.56 102 TRP A O 1
ATOM 852 N N . ASP A 1 103 ? 7.018 -5.348 2.467 1.00 85.44 103 ASP A N 1
ATOM 853 C CA . ASP A 1 103 ? 6.797 -6.790 2.652 1.00 85.44 103 ASP A CA 1
ATOM 854 C C . ASP A 1 103 ? 7.822 -7.407 3.622 1.00 85.44 103 ASP A C 1
ATOM 856 O O . ASP A 1 103 ? 8.973 -7.610 3.248 1.00 85.44 103 ASP A O 1
ATOM 860 N N . PRO A 1 104 ? 7.435 -7.746 4.864 1.00 74.12 104 PRO A N 1
ATOM 861 C CA . PRO A 1 104 ? 8.348 -8.340 5.834 1.00 74.12 104 PRO A CA 1
ATOM 862 C C . PRO A 1 104 ? 8.632 -9.819 5.534 1.00 74.12 104 PRO A C 1
ATOM 864 O O . PRO A 1 104 ? 9.487 -10.410 6.180 1.00 74.12 104 PRO A O 1
ATOM 867 N N . SER A 1 105 ? 7.885 -10.436 4.608 1.00 76.56 105 SER A N 1
ATOM 868 C CA . SER A 1 105 ? 8.100 -11.826 4.178 1.00 76.56 105 SER A CA 1
ATOM 869 C C . SER A 1 105 ? 9.0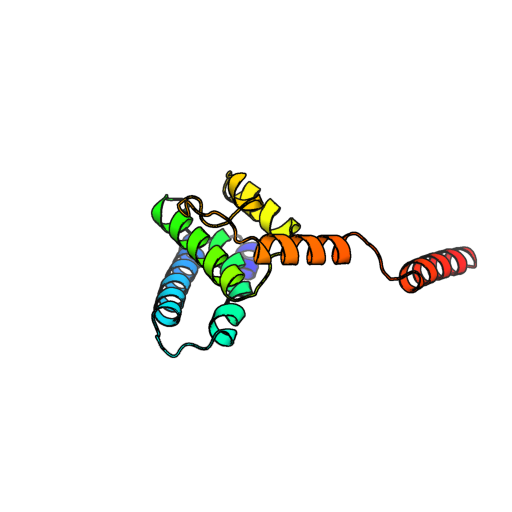80 -11.928 3.008 1.00 76.56 105 SER A C 1
ATOM 871 O O . SER A 1 105 ? 9.422 -13.034 2.602 1.00 76.56 105 SER A O 1
ATOM 873 N N . ASP A 1 106 ? 9.496 -10.796 2.444 1.00 77.62 106 ASP A N 1
ATOM 874 C CA . ASP A 1 106 ? 10.454 -10.751 1.352 1.00 77.62 106 ASP A CA 1
ATOM 875 C C . ASP A 1 106 ? 11.880 -10.873 1.905 1.00 77.62 106 ASP A C 1
ATOM 877 O O . ASP A 1 106 ? 12.431 -9.919 2.456 1.00 77.62 106 ASP A O 1
ATOM 881 N N . GLU A 1 107 ? 12.473 -12.061 1.764 1.00 70.12 107 GLU A N 1
ATOM 882 C CA . GLU A 1 107 ? 13.835 -12.363 2.227 1.00 70.12 107 GLU A CA 1
ATOM 883 C C . GLU A 1 107 ? 14.901 -11.481 1.559 1.00 70.12 107 GLU A C 1
ATOM 885 O O . GLU A 1 107 ? 15.947 -11.216 2.150 1.00 70.12 107 GLU A O 1
ATOM 890 N N . GLN A 1 108 ? 14.640 -11.007 0.336 1.00 74.88 108 GLN A N 1
ATOM 891 C CA . GLN A 1 108 ? 15.550 -10.125 -0.404 1.00 74.88 108 GLN A CA 1
ATOM 892 C C . GLN A 1 108 ? 15.404 -8.662 0.041 1.00 74.88 108 GLN A C 1
ATOM 894 O O . GLN A 1 108 ? 16.301 -7.842 -0.185 1.00 74.88 108 GLN A O 1
ATOM 899 N N . GLY A 1 109 ? 14.302 -8.348 0.730 1.00 80.50 109 GLY A N 1
ATOM 900 C CA . GLY A 1 109 ? 13.955 -7.016 1.192 1.00 80.50 109 GLY A CA 1
ATOM 901 C C . GLY A 1 109 ? 13.759 -6.020 0.047 1.00 80.50 109 GLY A C 1
ATOM 902 O O . GLY A 1 109 ? 13.689 -6.362 -1.129 1.00 80.50 109 GLY A O 1
ATOM 903 N N . CYS A 1 110 ? 13.689 -4.734 0.395 1.00 84.19 110 CYS A N 1
ATOM 904 C CA . CYS A 1 110 ? 13.486 -3.670 -0.588 1.00 84.19 110 CYS A CA 1
ATOM 905 C C . CYS A 1 110 ? 14.603 -3.662 -1.665 1.00 84.19 110 CYS A C 1
ATOM 907 O O . CYS A 1 110 ? 15.781 -3.496 -1.299 1.00 84.19 110 CYS A O 1
ATOM 909 N N . PRO A 1 111 ? 14.262 -3.777 -2.968 1.00 89.56 111 PRO A N 1
ATOM 910 C CA . PRO A 1 111 ? 15.222 -3.720 -4.069 1.00 89.56 111 PRO A CA 1
ATOM 911 C C . PRO A 1 111 ? 16.100 -2.463 -4.039 1.00 89.56 111 PRO A C 1
ATOM 913 O O . PRO A 1 111 ? 15.633 -1.368 -3.714 1.00 89.56 111 PRO A O 1
ATOM 916 N N . SER A 1 112 ? 17.371 -2.597 -4.434 1.00 89.00 112 SER A N 1
ATOM 917 C CA . SER A 1 112 ? 18.343 -1.489 -4.438 1.00 89.00 112 SER A CA 1
ATOM 918 C C . SER A 1 112 ? 17.864 -0.283 -5.248 1.00 89.00 112 SER A C 1
ATOM 920 O O . SER A 1 112 ? 17.948 0.844 -4.768 1.00 89.00 112 SER A O 1
ATOM 922 N N . ILE A 1 113 ? 17.265 -0.518 -6.417 1.00 89.38 113 ILE A N 1
ATOM 923 C CA . ILE A 1 113 ? 16.725 0.544 -7.272 1.00 89.38 113 ILE A CA 1
ATOM 924 C C . ILE A 1 113 ? 15.626 1.358 -6.574 1.00 89.38 113 ILE A C 1
ATOM 926 O O . ILE A 1 113 ? 15.597 2.580 -6.679 1.00 89.38 113 ILE A O 1
ATOM 930 N N . ILE A 1 114 ? 14.753 0.717 -5.790 1.00 90.19 114 ILE A N 1
ATOM 931 C CA . ILE A 1 114 ? 13.705 1.420 -5.038 1.00 90.19 114 ILE A CA 1
ATOM 932 C C . ILE A 1 114 ? 14.330 2.257 -3.921 1.00 90.19 114 ILE A C 1
ATOM 934 O O . ILE A 1 114 ? 13.923 3.401 -3.713 1.00 90.19 114 ILE A O 1
ATOM 938 N N . LYS A 1 115 ? 15.351 1.730 -3.229 1.00 89.12 115 LYS A N 1
ATOM 939 C CA . LYS A 1 115 ? 16.106 2.485 -2.214 1.00 89.12 115 LYS A CA 1
ATOM 940 C C . LYS A 1 115 ? 16.754 3.732 -2.816 1.00 89.12 115 LYS A C 1
ATOM 942 O O . LYS A 1 115 ? 16.660 4.808 -2.229 1.00 89.12 115 LYS A O 1
ATOM 947 N N . GLU A 1 116 ? 17.353 3.609 -3.996 1.00 89.62 116 GLU A N 1
ATOM 948 C CA . GLU A 1 116 ? 17.950 4.734 -4.718 1.00 89.62 116 GLU A CA 1
ATOM 949 C C . GLU A 1 116 ? 16.901 5.768 -5.139 1.00 89.62 116 GLU A C 1
ATOM 951 O O . GLU A 1 116 ? 17.084 6.957 -4.879 1.00 89.62 116 GLU A O 1
ATOM 956 N N . ILE A 1 117 ? 15.764 5.345 -5.706 1.00 89.25 117 ILE A N 1
ATOM 957 C CA . ILE A 1 117 ? 14.690 6.275 -6.091 1.00 89.25 117 ILE A CA 1
ATOM 958 C C . ILE A 1 117 ? 14.118 6.988 -4.858 1.00 89.25 117 ILE A C 1
ATOM 960 O O . ILE A 1 117 ? 13.876 8.198 -4.904 1.00 89.25 117 ILE A O 1
ATOM 964 N N . ARG A 1 118 ? 13.930 6.278 -3.737 1.00 89.69 118 ARG A N 1
ATOM 965 C CA . ARG A 1 118 ? 13.503 6.881 -2.465 1.00 89.69 118 ARG A CA 1
ATOM 966 C C . ARG A 1 118 ? 14.505 7.933 -1.995 1.00 89.69 118 ARG A C 1
ATOM 968 O O . ARG A 1 118 ? 14.084 9.049 -1.708 1.00 89.69 118 ARG A O 1
ATOM 975 N N . LYS A 1 119 ? 15.806 7.623 -2.009 1.00 88.06 119 LYS A N 1
ATOM 976 C CA . LYS A 1 119 ? 16.877 8.564 -1.649 1.00 88.06 119 LYS A CA 1
ATOM 977 C C . LYS A 1 119 ? 16.865 9.809 -2.542 1.00 88.06 119 LYS A C 1
ATOM 979 O O . LYS A 1 119 ? 16.848 10.923 -2.034 1.00 88.06 119 LYS A O 1
ATOM 984 N N . LEU A 1 120 ? 16.772 9.635 -3.861 1.00 85.25 120 LEU A N 1
ATOM 985 C CA . LEU A 1 120 ? 16.673 10.747 -4.815 1.00 85.25 120 LEU A CA 1
ATOM 986 C C . LEU A 1 120 ? 15.422 11.607 -4.579 1.00 85.25 120 LEU A C 1
ATOM 988 O O . LEU A 1 120 ? 15.458 12.831 -4.707 1.00 85.25 120 LEU A O 1
ATOM 992 N N . THR A 1 121 ? 14.298 10.977 -4.238 1.00 83.00 121 THR A N 1
ATOM 993 C CA . THR A 1 121 ? 13.041 11.676 -3.933 1.00 83.00 121 THR A CA 1
ATOM 994 C C . THR A 1 121 ? 13.140 12.441 -2.612 1.00 83.00 121 THR A C 1
ATOM 996 O O . THR A 1 121 ? 12.669 13.575 -2.514 1.00 83.00 121 THR A O 1
ATOM 999 N N . GLU A 1 122 ? 13.788 11.856 -1.605 1.00 81.12 122 GLU A N 1
ATOM 1000 C CA . GLU A 1 122 ? 14.079 12.484 -0.316 1.00 81.12 122 GLU A CA 1
ATOM 1001 C C . GLU A 1 122 ? 14.996 13.695 -0.477 1.00 81.12 122 GLU A C 1
ATOM 1003 O O . GLU A 1 122 ? 14.662 14.770 0.018 1.00 81.12 122 GLU A O 1
ATOM 1008 N N . GLU A 1 123 ? 16.076 13.574 -1.248 1.00 79.06 123 GLU A N 1
ATOM 1009 C CA . GLU A 1 123 ? 16.980 14.682 -1.578 1.00 79.06 123 GLU A CA 1
ATOM 1010 C C . GLU A 1 123 ? 16.235 15.822 -2.284 1.00 79.06 123 GLU A C 1
ATOM 1012 O O . GLU A 1 123 ? 16.389 16.979 -1.910 1.00 79.06 123 GLU A O 1
ATOM 1017 N N . ARG A 1 124 ? 15.351 15.518 -3.244 1.00 67.19 124 ARG A N 1
ATOM 1018 C CA . ARG A 1 124 ? 14.520 16.536 -3.921 1.00 67.19 124 ARG A CA 1
ATOM 1019 C C . ARG A 1 124 ? 13.508 17.218 -3.004 1.00 67.19 124 ARG A C 1
ATOM 1021 O O . ARG A 1 124 ? 13.133 18.356 -3.257 1.00 67.19 124 ARG A O 1
ATOM 1028 N N . THR A 1 125 ? 13.022 16.513 -1.987 1.00 66.69 125 THR A N 1
ATOM 1029 C CA . THR A 1 125 ? 12.002 17.037 -1.067 1.00 66.69 125 THR A CA 1
ATOM 1030 C C . THR A 1 125 ? 12.632 17.824 0.086 1.00 66.69 125 THR A C 1
ATOM 1032 O O . THR A 1 125 ? 12.010 18.742 0.614 1.00 66.69 125 THR A O 1
ATOM 1035 N N . THR A 1 126 ? 13.858 17.471 0.482 1.00 65.19 126 THR A N 1
ATOM 1036 C CA . THR A 1 126 ? 14.601 18.101 1.588 1.00 65.19 126 THR A CA 1
ATOM 1037 C C . THR A 1 126 ? 15.567 19.189 1.126 1.00 65.19 126 THR A C 1
ATOM 1039 O O . THR A 1 126 ? 15.826 20.114 1.889 1.00 65.19 126 THR A O 1
ATOM 1042 N N . SER A 1 127 ? 16.061 19.128 -0.114 1.00 58.09 127 SER A N 1
ATOM 1043 C CA . SER A 1 127 ? 16.864 20.186 -0.726 1.00 58.09 127 SER A CA 1
ATOM 1044 C C . SER A 1 127 ? 15.947 21.142 -1.499 1.00 58.09 127 SER A C 1
ATOM 1046 O O . SER A 1 127 ? 15.432 20.773 -2.560 1.00 58.09 127 SER A O 1
ATOM 1048 N N . PRO A 1 128 ? 15.696 22.367 -1.000 1.00 53.22 128 PRO A N 1
ATOM 1049 C CA . PRO A 1 128 ? 14.941 23.355 -1.749 1.00 53.22 128 PRO A CA 1
ATOM 1050 C C . PRO A 1 128 ? 15.786 23.782 -2.948 1.00 53.22 128 PRO A C 1
ATOM 1052 O O . PRO A 1 128 ? 16.729 24.554 -2.824 1.00 53.22 128 PRO A O 1
ATOM 1055 N N . ARG A 1 129 ? 15.439 23.311 -4.146 1.00 55.81 129 ARG A N 1
ATOM 1056 C CA . ARG A 1 129 ? 16.039 23.821 -5.389 1.00 55.81 129 ARG A CA 1
ATOM 1057 C C . ARG A 1 129 ? 15.488 25.179 -5.825 1.00 55.81 129 ARG A C 1
ATOM 1059 O O . ARG A 1 129 ? 15.687 25.582 -6.965 1.00 55.81 129 ARG A O 1
ATOM 1066 N N . ASP A 1 130 ? 14.862 25.910 -4.911 1.00 55.22 130 ASP A N 1
ATOM 1067 C CA . ASP A 1 130 ? 14.199 27.162 -5.218 1.00 55.22 130 ASP A CA 1
ATOM 1068 C C . ASP A 1 130 ? 14.799 28.309 -4.399 1.00 55.22 130 ASP A C 1
ATOM 1070 O O . ASP A 1 130 ? 14.136 28.875 -3.529 1.00 55.22 130 ASP A O 1
ATOM 1074 N N . HIS A 1 131 ? 16.011 28.746 -4.755 1.00 58.44 131 HIS A N 1
ATOM 1075 C CA . HIS A 1 131 ? 16.469 30.104 -4.417 1.00 58.44 131 HIS A CA 1
ATOM 1076 C C . HIS A 1 131 ? 15.407 31.163 -4.792 1.00 58.44 131 HIS A C 1
ATOM 1078 O O . HIS A 1 131 ? 15.278 32.195 -4.142 1.00 58.44 131 HIS A O 1
ATOM 1084 N N . LEU A 1 132 ? 14.584 30.870 -5.807 1.00 57.75 132 LEU A N 1
ATOM 1085 C CA . LEU A 1 132 ? 13.399 31.640 -6.187 1.00 57.75 132 LEU A CA 1
ATOM 1086 C C . LEU A 1 132 ? 12.296 31.649 -5.118 1.00 57.75 132 LEU A C 1
ATOM 1088 O O . LEU A 1 132 ? 11.707 32.693 -4.864 1.00 57.75 132 LEU A O 1
ATOM 1092 N N . ARG A 1 133 ? 11.996 30.515 -4.479 1.00 57.78 133 ARG A N 1
ATOM 1093 C CA . ARG A 1 133 ? 10.931 30.411 -3.468 1.00 57.78 133 ARG A CA 1
ATOM 1094 C C . ARG A 1 133 ? 11.363 31.024 -2.141 1.00 57.78 133 ARG A C 1
ATOM 1096 O O . ARG A 1 133 ? 10.530 31.632 -1.471 1.00 57.78 133 ARG A O 1
ATOM 1103 N N . GLU A 1 134 ? 12.642 30.900 -1.793 1.00 62.50 134 GLU A N 1
ATOM 1104 C CA . GLU A 1 134 ? 13.255 31.641 -0.684 1.00 62.50 134 GLU A CA 1
ATOM 1105 C C . GLU A 1 134 ? 13.230 33.149 -0.969 1.00 62.50 134 GLU A C 1
ATOM 1107 O O . GLU A 1 134 ? 12.645 33.898 -0.191 1.00 62.50 134 GLU A O 1
ATOM 1112 N N . GLY A 1 135 ? 13.679 33.581 -2.154 1.00 66.69 135 GLY A N 1
ATOM 1113 C CA . GLY A 1 135 ? 13.628 34.989 -2.561 1.00 66.69 135 GLY A CA 1
ATOM 1114 C C . GLY A 1 135 ? 12.212 35.579 -2.604 1.00 66.69 135 GLY A C 1
ATOM 1115 O O . GLY A 1 135 ? 12.000 36.719 -2.200 1.00 66.69 135 GLY A O 1
ATOM 1116 N N . MET A 1 136 ? 11.203 34.809 -3.026 1.00 66.62 136 MET A N 1
ATOM 1117 C CA . MET A 1 136 ? 9.797 35.240 -2.990 1.00 66.62 136 MET A CA 1
ATOM 1118 C C . MET A 1 136 ? 9.237 35.331 -1.565 1.00 66.62 136 MET A C 1
ATOM 1120 O O . MET A 1 136 ? 8.399 36.194 -1.290 1.00 66.62 136 MET A O 1
ATOM 1124 N N . ARG A 1 137 ? 9.672 34.450 -0.653 1.00 66.12 137 ARG A N 1
ATOM 1125 C CA . ARG A 1 137 ? 9.296 34.506 0.766 1.00 66.12 137 ARG A CA 1
ATOM 1126 C C . ARG A 1 137 ? 9.892 35.747 1.431 1.00 66.12 137 ARG A C 1
ATOM 1128 O O . ARG A 1 137 ? 9.172 36.434 2.156 1.00 66.12 137 ARG A O 1
ATOM 1135 N N . ASP A 1 138 ? 11.142 36.061 1.114 1.00 69.19 138 ASP A N 1
ATOM 1136 C CA . ASP A 1 138 ? 11.840 37.243 1.620 1.00 69.19 138 ASP A CA 1
ATOM 1137 C C . ASP A 1 138 ? 11.249 38.533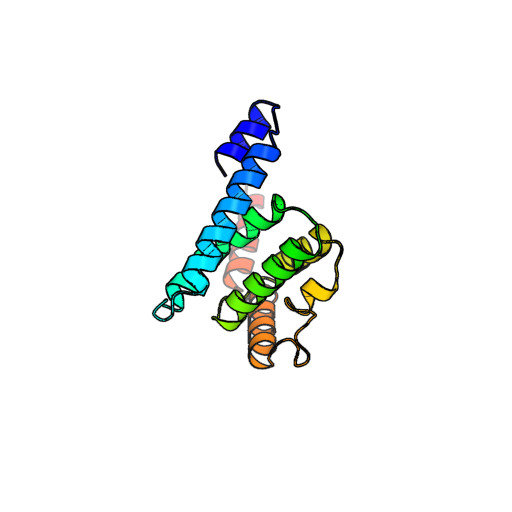 1.047 1.00 69.19 138 ASP A C 1
ATOM 1139 O O . ASP A 1 138 ? 10.951 39.453 1.804 1.00 69.19 138 ASP A O 1
ATOM 1143 N N . LEU A 1 139 ? 10.940 38.578 -0.255 1.00 73.69 139 LEU A N 1
ATOM 1144 C CA . LEU A 1 139 ? 10.227 39.707 -0.864 1.00 73.69 139 LEU A CA 1
ATOM 1145 C C . LEU A 1 139 ? 8.873 39.946 -0.190 1.00 73.69 139 LEU A C 1
ATOM 1147 O O . LEU A 1 139 ? 8.556 41.079 0.163 1.00 73.69 139 LEU A O 1
ATOM 1151 N N . LYS A 1 140 ? 8.084 38.893 0.056 1.00 71.25 140 LYS A N 1
ATOM 1152 C CA . LYS A 1 140 ? 6.799 39.026 0.759 1.00 71.25 140 LYS A CA 1
ATOM 1153 C C . LYS A 1 140 ? 6.973 39.568 2.184 1.00 71.25 140 LYS A C 1
ATOM 1155 O O . LYS A 1 140 ? 6.151 40.369 2.621 1.00 71.25 140 LYS A O 1
ATOM 1160 N N . SER A 1 141 ? 8.038 39.170 2.881 1.00 72.81 141 SER A N 1
ATOM 1161 C CA . SER A 1 141 ? 8.393 39.709 4.200 1.00 72.81 141 SER A CA 1
ATOM 1162 C C . SER A 1 141 ? 8.762 41.194 4.129 1.00 72.81 141 SER A C 1
ATOM 1164 O O . SER A 1 141 ? 8.267 41.986 4.928 1.00 72.81 141 SER A O 1
ATOM 1166 N N . LEU A 1 142 ? 9.569 41.595 3.144 1.00 76.19 142 LEU A N 1
ATOM 1167 C CA . LEU A 1 142 ? 9.976 42.987 2.932 1.00 76.19 142 LEU A CA 1
ATOM 1168 C C . LEU A 1 142 ? 8.784 43.894 2.597 1.00 76.19 142 LEU A C 1
ATOM 1170 O O . LEU A 1 142 ? 8.646 44.964 3.182 1.00 76.19 142 LEU A O 1
ATOM 1174 N N . PHE A 1 143 ? 7.880 43.451 1.718 1.00 72.56 143 PHE A N 1
ATOM 1175 C CA . PHE A 1 143 ? 6.677 44.218 1.379 1.00 72.56 143 PHE A CA 1
ATOM 1176 C C . PHE A 1 143 ? 5.654 44.274 2.519 1.00 72.56 143 PHE A C 1
ATOM 1178 O O . PHE A 1 143 ? 4.906 45.242 2.607 1.00 72.56 143 PHE A O 1
ATOM 1185 N N . SER 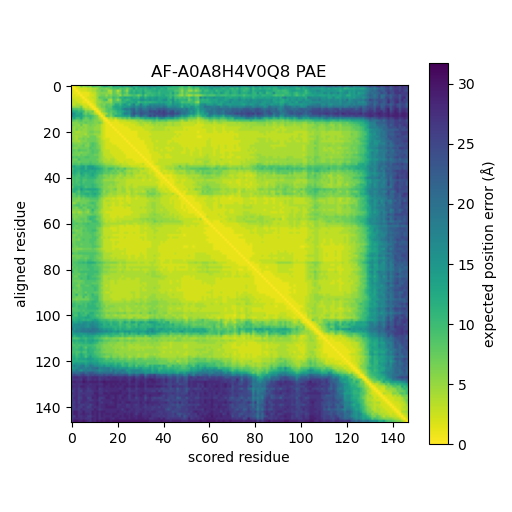A 1 144 ? 5.632 43.286 3.419 1.00 69.38 144 SER A N 1
ATOM 1186 C CA . SER A 1 144 ? 4.759 43.327 4.600 1.00 69.38 144 SER A CA 1
ATOM 1187 C C . SER A 1 144 ? 5.194 44.352 5.653 1.00 69.38 144 SER A C 1
ATOM 1189 O O . SER A 1 144 ? 4.353 44.826 6.404 1.00 69.38 144 SER A O 1
ATOM 1191 N N . GLY A 1 145 ? 6.481 44.723 5.685 1.00 66.94 145 GLY A N 1
ATOM 1192 C CA . GLY A 1 145 ? 7.015 45.765 6.572 1.00 66.94 145 GLY A CA 1
ATOM 1193 C C . GLY A 1 145 ? 6.916 47.190 6.015 1.00 66.94 145 GLY A C 1
ATOM 1194 O O . GLY A 1 145 ? 7.359 48.125 6.673 1.00 66.94 145 GLY A O 1
ATOM 1195 N N . LEU A 1 146 ? 6.375 47.353 4.802 1.00 63.53 146 LEU A N 1
ATOM 1196 C CA . LEU A 1 146 ? 6.139 48.644 4.139 1.00 63.53 146 LEU A CA 1
ATOM 1197 C C . LEU A 1 146 ? 4.660 49.081 4.197 1.00 63.53 146 LEU A C 1
ATOM 1199 O O . LEU A 1 146 ? 4.285 50.041 3.525 1.00 63.53 146 LEU A O 1
ATOM 1203 N N . SER A 1 147 ? 3.835 48.374 4.978 1.00 48.41 147 SER A N 1
ATOM 1204 C CA . SER A 1 147 ? 2.435 48.702 5.279 1.00 48.41 147 SER A CA 1
ATOM 1205 C C . SER A 1 147 ? 2.275 49.232 6.695 1.00 48.41 147 SER A C 1
ATOM 1207 O O . SER A 1 147 ? 3.034 48.795 7.584 1.00 48.41 147 SER A O 1
#

Mean predicted aligned error: 9.84 Å

Sequence (147 aa):
MFKYQSHLMTGRPDGAELQSIALRICHHAEAIARWPEVEVGTTIAGHNWLILMTLFLPRDKKHMQWNRRMFARMELSGYVYAPRARRALAELWNDPSVEEWWDPSDEQGCPSIIKEIRKLTEERTTSPRDHLREGMRDLKSLFSGLS

pLDDT: mean 82.59, std 11.03, range [48.41, 92.94]

Foldseek 3Di:
DVVCVVCVVVVNPPLVVLQVVLVVVLVVLVVLVPPPPRDLVNLLVCPVVLLVSVLSYDLDPVVLQSSLVSVQSNLVSPDADALVSQVVVCVVNVHNVSSQGSHPPPPVTDDPVSVVVNVVVVCPVVDPPPPVVVVVVVVVVVVVVVD